Protein AF-A0A7Y2F827-F1 (afdb_monomer_lite)

Sequence (91 aa):
MDSNETGASDDQVPPAHAELIDRIKQRDAEALAAYVDATRDRLCGFIRSITGDHLLAVVEVDDLLQEVSTAALTSLPTAPLDQYEPMQWLQ

Secondary structure (DSSP, 8-state):
--------------HHHHHHHHHHHTT-HHHHHHHHHHTHHHHHHHHHHHS-HHHHTTS-HHHHHHHHHHHHHHHGGG--TTTS-HHHHH-

pLDDT: mean 83.47, std 15.21, range [42.66, 94.44]

Radius of gyration: 16.8 Å; chains: 1; bounding box: 60×27×33 Å

Structure (mmCIF, N/CA/C/O backbone):
data_AF-A0A7Y2F827-F1
#
_entry.id   AF-A0A7Y2F827-F1
#
loop_
_atom_site.group_PDB
_atom_site.id
_atom_site.type_symbol
_atom_site.label_atom_id
_atom_site.label_alt_id
_atom_site.label_comp_id
_atom_site.label_asym_id
_atom_site.label_entity_id
_atom_site.label_seq_id
_atom_site.pdbx_PDB_ins_code
_atom_site.Cartn_x
_atom_site.Cartn_y
_atom_site.Cartn_z
_atom_site.occupancy
_atom_site.B_iso_or_equiv
_atom_site.auth_seq_id
_atom_site.auth_comp_id
_atom_site.auth_asym_id
_atom_site.auth_atom_id
_atom_site.pdbx_PDB_model_num
ATOM 1 N N . MET A 1 1 ? -43.701 -15.489 -21.661 1.00 48.25 1 MET A N 1
ATOM 2 C CA . MET A 1 1 ? -43.140 -15.638 -20.306 1.00 48.25 1 MET A CA 1
ATOM 3 C C . MET A 1 1 ? -41.671 -15.914 -20.524 1.00 48.25 1 MET A C 1
ATOM 5 O O . MET A 1 1 ? -41.292 -17.068 -20.610 1.00 48.25 1 MET A O 1
ATOM 9 N N . ASP A 1 2 ? -40.892 -14.854 -20.709 1.00 43.81 2 ASP A N 1
ATOM 10 C CA . ASP A 1 2 ? -39.437 -14.927 -20.808 1.00 43.81 2 ASP A CA 1
ATOM 11 C C . ASP A 1 2 ? -38.906 -14.099 -19.649 1.00 43.81 2 ASP A C 1
ATOM 13 O O . ASP A 1 2 ? -38.820 -12.872 -19.710 1.00 43.81 2 ASP A O 1
ATOM 17 N N . SER A 1 3 ? -38.691 -14.783 -18.529 1.00 55.66 3 SER A N 1
ATOM 18 C CA . SER A 1 3 ? -38.001 -14.221 -17.378 1.00 55.66 3 SER A CA 1
ATOM 19 C C . SER A 1 3 ? -36.529 -14.128 -17.753 1.00 55.66 3 SER A C 1
ATOM 21 O O . SER A 1 3 ? -35.795 -15.105 -17.655 1.00 55.66 3 SER A O 1
ATOM 23 N N . ASN A 1 4 ? -36.126 -12.965 -18.254 1.00 51.50 4 ASN A N 1
ATOM 24 C CA . ASN A 1 4 ? -34.739 -12.664 -18.558 1.00 51.50 4 ASN A CA 1
ATOM 25 C C . ASN A 1 4 ? -33.945 -12.565 -17.245 1.00 51.50 4 ASN A C 1
ATOM 27 O O . ASN A 1 4 ? -33.977 -11.538 -16.567 1.00 51.50 4 ASN A O 1
ATOM 31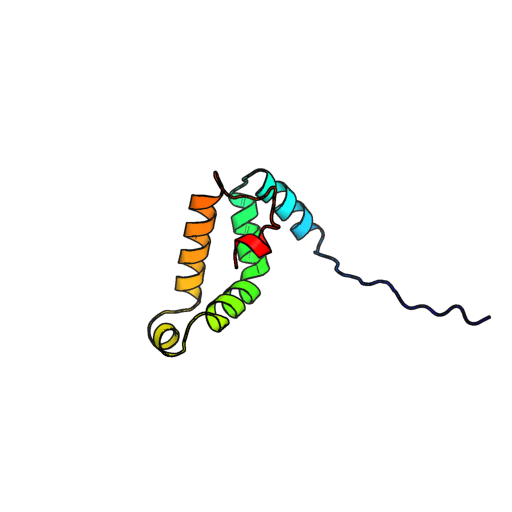 N N . GLU A 1 5 ? -33.239 -13.643 -16.895 1.00 65.75 5 GLU A N 1
ATOM 32 C CA . GLU A 1 5 ? -32.005 -13.563 -16.114 1.00 65.75 5 GLU A CA 1
ATOM 33 C C . GLU A 1 5 ? -31.086 -12.535 -16.775 1.00 65.75 5 GLU A C 1
ATOM 35 O O . GLU A 1 5 ? -30.804 -12.678 -17.959 1.00 65.75 5 GLU A O 1
ATOM 40 N N . THR A 1 6 ? -30.648 -11.505 -16.049 1.00 55.25 6 THR A N 1
ATOM 41 C CA . THR A 1 6 ? -29.327 -10.847 -16.155 1.00 55.25 6 THR A CA 1
ATOM 42 C C . THR A 1 6 ? -29.340 -9.640 -15.219 1.00 55.25 6 THR A C 1
ATOM 44 O O . THR A 1 6 ? -30.139 -8.723 -15.404 1.00 55.25 6 THR A O 1
ATOM 47 N N . GLY A 1 7 ? -28.442 -9.621 -14.233 1.00 44.59 7 GLY A N 1
ATOM 48 C CA . GLY A 1 7 ? -28.219 -8.422 -13.425 1.00 44.59 7 GLY A CA 1
ATOM 49 C C . GLY A 1 7 ? -27.615 -8.627 -12.039 1.00 44.59 7 GLY A C 1
ATOM 50 O O . GLY A 1 7 ? -27.786 -7.754 -11.197 1.00 44.59 7 GLY A O 1
ATOM 51 N N . ALA A 1 8 ? -26.928 -9.740 -11.767 1.00 44.59 8 ALA A N 1
ATOM 52 C CA . ALA A 1 8 ? -25.965 -9.754 -10.671 1.00 44.59 8 ALA A CA 1
ATOM 53 C C . ALA A 1 8 ? -24.707 -9.032 -11.171 1.00 44.59 8 ALA A C 1
ATOM 55 O O . ALA A 1 8 ? -23.819 -9.642 -11.763 1.00 44.59 8 ALA A O 1
ATOM 56 N N . SER A 1 9 ? -24.676 -7.708 -11.014 1.00 42.66 9 SER A N 1
ATOM 57 C CA . SER A 1 9 ? -23.429 -6.948 -11.061 1.00 42.66 9 SER A CA 1
ATOM 58 C C . SER A 1 9 ? -22.639 -7.334 -9.817 1.00 42.66 9 SER A C 1
ATOM 60 O O . SER A 1 9 ? -22.754 -6.704 -8.769 1.00 42.66 9 SER A O 1
ATOM 62 N N . ASP A 1 10 ? -21.936 -8.452 -9.919 1.00 45.91 10 ASP A N 1
ATOM 63 C CA . ASP A 1 10 ? -21.103 -9.015 -8.870 1.00 45.91 10 ASP A CA 1
ATOM 64 C C . ASP A 1 10 ? -19.798 -8.206 -8.801 1.00 45.91 10 ASP A C 1
ATOM 66 O O . ASP A 1 10 ? -18.728 -8.645 -9.207 1.00 45.91 10 ASP A O 1
ATOM 70 N N . ASP A 1 11 ? -19.901 -6.967 -8.315 1.00 46.75 11 ASP A N 1
ATOM 71 C CA . ASP A 1 11 ? -18.770 -6.223 -7.750 1.00 46.75 11 ASP A CA 1
ATOM 72 C C . ASP A 1 11 ? -18.518 -6.779 -6.334 1.00 46.75 11 ASP A C 1
ATOM 74 O O . ASP A 1 11 ? -18.578 -6.074 -5.327 1.00 46.75 11 ASP A O 1
ATOM 78 N N . GLN A 1 12 ? -18.356 -8.105 -6.222 1.00 45.81 12 GLN A N 1
ATOM 79 C CA . GLN A 1 12 ? -18.005 -8.743 -4.961 1.00 45.81 12 GLN A CA 1
ATOM 80 C C . GLN A 1 12 ? -16.538 -8.451 -4.692 1.00 45.81 12 GLN A C 1
ATOM 82 O O . GLN A 1 12 ? -15.637 -9.220 -5.021 1.00 45.81 12 GLN A O 1
ATOM 87 N N . VAL A 1 13 ? -16.300 -7.326 -4.025 1.00 54.75 13 VAL A N 1
ATOM 88 C CA . VAL A 1 13 ? -15.173 -7.208 -3.108 1.00 54.75 13 VAL A CA 1
ATOM 89 C C . VAL A 1 13 ? -15.246 -8.448 -2.204 1.00 54.75 13 VAL A C 1
ATOM 91 O O . VAL A 1 13 ? -16.242 -8.595 -1.488 1.00 54.75 13 VAL A O 1
ATOM 94 N N . PRO A 1 14 ? -14.280 -9.388 -2.272 1.00 59.03 14 PRO A N 1
ATOM 95 C CA . PRO A 1 14 ? -14.368 -10.618 -1.497 1.00 59.03 14 PRO A CA 1
ATOM 96 C C . PRO A 1 14 ? -14.579 -10.258 -0.022 1.00 59.03 14 PRO A C 1
ATOM 98 O O . PRO A 1 14 ? -14.030 -9.254 0.430 1.00 59.03 14 PRO A O 1
ATOM 101 N N . PRO A 1 15 ? -15.363 -11.024 0.753 1.00 59.62 15 PRO A N 1
ATOM 102 C CA . PRO A 1 15 ? -15.771 -10.626 2.105 1.00 59.62 15 PRO A CA 1
ATOM 103 C C . PRO A 1 15 ? -14.580 -10.315 3.026 1.00 59.62 15 PRO A C 1
ATOM 105 O O . PRO A 1 15 ? -14.655 -9.402 3.843 1.00 59.62 15 PRO A O 1
ATOM 108 N N . ALA A 1 16 ? -13.445 -10.992 2.817 1.00 70.88 16 ALA A N 1
ATOM 109 C CA . ALA A 1 16 ? -12.183 -10.698 3.495 1.00 70.88 16 ALA A CA 1
ATOM 110 C C . ALA A 1 16 ? -11.677 -9.263 3.244 1.00 70.88 16 ALA A C 1
ATOM 112 O O . ALA A 1 16 ? -11.075 -8.646 4.110 1.00 70.88 16 ALA A O 1
ATOM 113 N N . HIS A 1 17 ? -11.932 -8.709 2.066 1.00 78.62 17 HIS A N 1
ATOM 114 C CA . HIS A 1 17 ? -11.480 -7.388 1.648 1.00 78.62 17 HIS A CA 1
ATOM 115 C C . HIS A 1 17 ? -12.384 -6.274 2.200 1.00 78.62 17 HIS A C 1
ATOM 117 O O . HIS A 1 17 ? -11.882 -5.221 2.582 1.00 78.62 17 HIS A O 1
ATOM 123 N N . ALA A 1 18 ? -13.688 -6.535 2.347 1.00 83.31 18 ALA A N 1
ATOM 124 C CA . ALA A 1 18 ? -14.607 -5.627 3.036 1.00 83.31 18 ALA A CA 1
ATOM 125 C C . ALA A 1 18 ? -14.254 -5.480 4.529 1.00 83.31 18 ALA A C 1
ATOM 127 O O . ALA A 1 18 ? -14.182 -4.364 5.039 1.00 83.31 18 ALA A O 1
ATOM 128 N N . GLU A 1 19 ? -13.940 -6.588 5.209 1.00 89.38 19 GLU A N 1
ATOM 129 C CA . GLU A 1 19 ? -13.504 -6.564 6.613 1.00 89.38 19 GLU A CA 1
ATOM 130 C C . GLU A 1 19 ? -12.190 -5.785 6.800 1.00 89.38 19 GLU A C 1
ATOM 132 O O . GLU A 1 19 ? -12.045 -5.005 7.744 1.00 89.38 19 GLU A O 1
ATOM 137 N N . LEU A 1 20 ? -11.238 -5.950 5.876 1.00 90.38 20 LEU A N 1
ATOM 138 C CA . LEU A 1 20 ? -9.988 -5.189 5.893 1.00 90.38 20 LEU A CA 1
ATOM 139 C C . LEU A 1 20 ? -10.232 -3.686 5.728 1.00 90.38 20 LEU A C 1
ATOM 141 O O . LEU A 1 20 ? -9.612 -2.899 6.437 1.00 90.38 20 LEU A O 1
ATOM 145 N N . ILE A 1 21 ? -11.150 -3.279 4.849 1.00 89.88 21 ILE A N 1
ATOM 146 C CA . ILE A 1 21 ? -11.497 -1.866 4.647 1.00 89.88 21 ILE A CA 1
ATOM 147 C C . ILE A 1 21 ? -12.046 -1.241 5.934 1.00 89.88 21 ILE A C 1
ATOM 149 O O . ILE A 1 21 ? -11.595 -0.162 6.327 1.00 89.88 21 ILE A O 1
ATOM 153 N N . ASP A 1 22 ? -12.966 -1.919 6.620 1.00 91.06 22 ASP A N 1
ATOM 154 C CA . ASP A 1 22 ? -13.541 -1.418 7.872 1.00 91.06 22 ASP A CA 1
ATOM 155 C C . ASP A 1 22 ? -12.476 -1.263 8.965 1.00 91.06 22 ASP A C 1
ATOM 157 O O . ASP A 1 22 ? -12.446 -0.256 9.678 1.00 91.06 22 ASP A O 1
ATOM 161 N N . ARG A 1 23 ? -11.548 -2.221 9.065 1.00 93.44 23 ARG A N 1
ATOM 162 C CA . ARG A 1 23 ? -10.412 -2.136 9.991 1.00 93.44 23 ARG A CA 1
ATOM 163 C C . ARG A 1 23 ? -9.442 -1.012 9.613 1.00 93.44 23 ARG A C 1
ATOM 165 O O . ARG A 1 23 ? -9.003 -0.266 10.486 1.00 93.44 23 ARG A O 1
ATOM 172 N N . ILE A 1 24 ? -9.157 -0.814 8.325 1.00 92.69 24 ILE A N 1
ATOM 173 C CA . ILE A 1 24 ? -8.310 0.295 7.854 1.00 92.69 24 ILE A CA 1
ATOM 174 C C . ILE A 1 24 ? -8.937 1.640 8.210 1.00 92.69 24 ILE A C 1
ATOM 176 O O . ILE A 1 24 ? -8.228 2.517 8.697 1.00 92.69 24 ILE A O 1
ATOM 180 N N . LYS A 1 25 ? -10.259 1.800 8.057 1.00 90.81 25 LYS A N 1
ATOM 181 C CA . LYS A 1 25 ? -10.992 3.007 8.487 1.00 90.81 25 LYS A CA 1
ATOM 182 C C . LYS A 1 25 ? -10.852 3.272 9.990 1.00 90.81 25 LYS A C 1
ATOM 184 O O . LYS A 1 25 ? -10.820 4.423 10.414 1.00 90.81 25 LYS A O 1
ATOM 189 N N . GLN A 1 26 ? -10.661 2.224 10.790 1.00 92.69 26 GLN A N 1
ATOM 190 C CA . GLN A 1 26 ? -10.316 2.313 12.216 1.00 92.69 26 GLN A CA 1
ATOM 191 C C . GLN A 1 26 ? -8.813 2.529 12.481 1.00 92.69 26 GLN A C 1
ATOM 193 O O . GLN A 1 26 ? -8.380 2.503 13.632 1.00 92.69 26 GLN A O 1
ATOM 198 N N . ARG A 1 27 ? -8.024 2.807 11.437 1.00 92.56 27 ARG A N 1
ATOM 199 C CA . ARG A 1 27 ? -6.570 3.038 11.458 1.00 92.56 27 ARG A CA 1
ATOM 200 C C . ARG A 1 27 ? -5.759 1.811 11.882 1.00 92.56 27 ARG A C 1
ATOM 202 O O . ARG A 1 27 ? -4.688 1.941 12.473 1.00 92.56 27 ARG A O 1
ATOM 209 N N . ASP A 1 28 ? -6.258 0.623 11.560 1.00 94.44 28 ASP A N 1
ATOM 210 C CA . ASP A 1 28 ? -5.566 -0.638 11.809 1.00 94.44 28 ASP A CA 1
ATOM 211 C C . ASP A 1 28 ? -4.442 -0.871 10.782 1.00 94.44 28 ASP A C 1
ATOM 213 O O . ASP A 1 28 ? -4.680 -1.077 9.587 1.00 94.44 28 ASP A O 1
ATOM 217 N N . ALA A 1 29 ? -3.200 -0.837 11.265 1.00 93.38 29 ALA A N 1
ATOM 218 C CA . ALA A 1 29 ? -2.008 -1.027 10.448 1.00 93.38 29 ALA A CA 1
ATOM 219 C C . ALA A 1 29 ? -1.848 -2.468 9.930 1.00 93.38 29 ALA A C 1
ATOM 221 O O . ALA A 1 29 ? -1.349 -2.658 8.822 1.00 93.38 29 ALA A O 1
ATOM 222 N N . GLU A 1 30 ? -2.282 -3.481 10.688 1.00 93.69 30 GLU A N 1
ATOM 223 C CA . GLU A 1 30 ? -2.223 -4.877 10.237 1.00 93.69 30 GLU A CA 1
ATOM 224 C C . GLU A 1 30 ? -3.215 -5.116 9.102 1.00 93.69 30 GLU A C 1
ATOM 226 O O . GLU A 1 30 ? -2.891 -5.780 8.116 1.00 93.69 30 GLU A O 1
ATOM 231 N N . ALA A 1 31 ? -4.407 -4.524 9.211 1.00 93.38 31 ALA A N 1
ATOM 232 C CA . ALA A 1 31 ? -5.392 -4.578 8.141 1.00 93.38 31 ALA A CA 1
ATOM 233 C C . ALA A 1 31 ? -4.891 -3.873 6.875 1.00 93.38 31 ALA A C 1
ATOM 235 O O . ALA A 1 31 ? -5.067 -4.400 5.777 1.00 93.38 31 ALA A O 1
ATOM 236 N N . LEU A 1 32 ? -4.211 -2.727 7.015 1.00 92.50 32 LEU A N 1
ATOM 237 C CA . LEU A 1 32 ? -3.590 -2.045 5.879 1.00 92.50 32 LEU A CA 1
ATOM 238 C C . LEU A 1 32 ? -2.514 -2.914 5.218 1.00 92.50 32 LEU A C 1
ATOM 240 O O . LEU A 1 32 ? -2.501 -3.029 3.996 1.00 92.50 32 LEU A O 1
ATOM 244 N N . ALA A 1 33 ? -1.653 -3.564 6.002 1.00 92.06 33 ALA A N 1
ATOM 245 C CA . ALA A 1 33 ? -0.626 -4.455 5.467 1.00 92.06 33 ALA A CA 1
ATOM 246 C C . ALA A 1 33 ? -1.236 -5.641 4.700 1.00 92.06 33 ALA A C 1
ATOM 248 O O . ALA A 1 33 ? -0.834 -5.917 3.571 1.00 92.06 33 ALA A O 1
ATOM 249 N N . ALA A 1 34 ? -2.254 -6.296 5.269 1.00 92.12 34 ALA A N 1
ATOM 250 C CA . ALA A 1 34 ? -2.955 -7.398 4.610 1.00 92.12 34 ALA A CA 1
ATOM 251 C C . ALA A 1 34 ? -3.691 -6.947 3.335 1.00 92.12 34 ALA A C 1
ATOM 253 O O . ALA A 1 34 ? -3.733 -7.678 2.348 1.00 92.12 34 ALA A O 1
ATOM 254 N N . TYR A 1 35 ? -4.240 -5.733 3.329 1.00 91.56 35 TYR A N 1
ATOM 255 C CA . TYR A 1 35 ? -4.893 -5.145 2.161 1.00 91.56 35 TYR A CA 1
ATOM 256 C C . TYR A 1 35 ? -3.904 -4.810 1.042 1.00 91.56 35 TYR A C 1
ATOM 258 O O . TYR A 1 35 ? -4.170 -5.088 -0.128 1.00 91.56 35 TYR A O 1
ATOM 266 N N . VAL A 1 36 ? -2.748 -4.239 1.387 1.00 90.75 36 VAL A N 1
ATOM 267 C CA . VAL A 1 36 ? -1.664 -3.972 0.432 1.00 90.75 36 VAL A CA 1
ATOM 268 C C . VAL A 1 36 ? -1.162 -5.277 -0.181 1.00 90.75 36 VAL A C 1
ATOM 270 O O . VAL A 1 36 ? -1.001 -5.341 -1.395 1.00 90.75 36 VAL A O 1
ATOM 273 N N . ASP A 1 37 ? -0.986 -6.330 0.619 1.00 90.81 37 ASP A N 1
ATOM 274 C CA . ASP A 1 37 ? -0.556 -7.640 0.121 1.00 90.81 37 ASP A CA 1
ATOM 275 C C . ASP A 1 37 ? -1.615 -8.277 -0.798 1.00 90.81 37 ASP A C 1
ATOM 277 O O . ASP A 1 37 ? -1.308 -8.727 -1.902 1.00 90.81 37 ASP A O 1
ATOM 281 N N . ALA A 1 38 ? -2.895 -8.198 -0.419 1.00 90.19 38 ALA A N 1
ATOM 282 C CA . ALA A 1 38 ? -4.011 -8.676 -1.239 1.00 90.19 38 ALA A CA 1
ATOM 283 C C . ALA A 1 38 ? -4.181 -7.903 -2.561 1.00 90.19 38 ALA A C 1
ATOM 285 O O . ALA A 1 38 ? -4.758 -8.425 -3.516 1.00 90.19 38 ALA A O 1
ATOM 286 N N . THR A 1 39 ? -3.697 -6.659 -2.631 1.00 90.06 39 THR A N 1
ATOM 287 C CA . THR A 1 39 ? -3.830 -5.780 -3.806 1.00 90.06 39 THR A CA 1
ATOM 288 C C . THR A 1 39 ? -2.499 -5.454 -4.476 1.00 90.06 39 THR A C 1
ATOM 290 O O . THR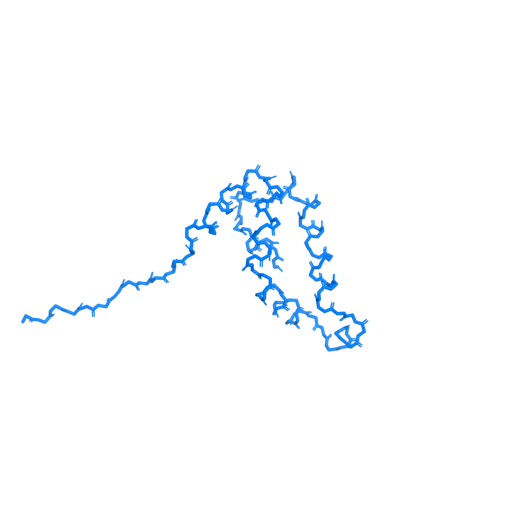 A 1 39 ? -2.434 -4.599 -5.365 1.00 90.06 39 THR A O 1
ATOM 293 N N . ARG A 1 40 ? -1.452 -6.201 -4.113 1.00 90.44 40 ARG A N 1
ATOM 294 C CA . ARG A 1 40 ? -0.063 -6.017 -4.532 1.00 90.44 40 ARG A CA 1
ATOM 295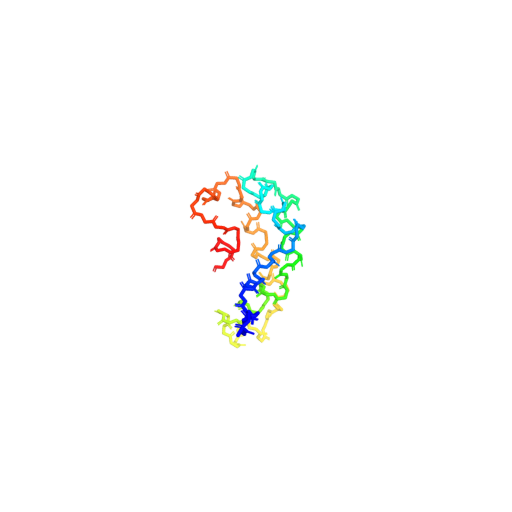 C C . ARG A 1 40 ? 0.091 -5.874 -6.039 1.00 90.44 40 ARG A C 1
ATOM 297 O O . ARG A 1 40 ? 0.629 -4.875 -6.507 1.00 90.44 40 ARG A O 1
ATOM 304 N N . ASP A 1 41 ? -0.451 -6.818 -6.805 1.00 90.50 41 ASP A N 1
ATOM 305 C CA . ASP A 1 41 ? -0.340 -6.819 -8.270 1.00 90.50 41 ASP A CA 1
ATOM 306 C C . ASP A 1 41 ? -0.972 -5.573 -8.902 1.00 90.50 41 ASP A C 1
ATOM 308 O O . ASP A 1 41 ? -0.431 -4.990 -9.847 1.00 90.50 41 ASP A O 1
ATOM 312 N N . ARG A 1 42 ? -2.106 -5.123 -8.350 1.00 90.12 42 ARG A N 1
ATOM 313 C CA . ARG A 1 42 ? -2.804 -3.918 -8.806 1.00 90.12 42 ARG A CA 1
ATOM 314 C C . ARG A 1 42 ? -1.993 -2.661 -8.492 1.00 90.12 42 ARG A C 1
ATOM 316 O O . ARG A 1 42 ? -1.864 -1.806 -9.367 1.00 90.12 42 ARG A O 1
ATOM 323 N N . LEU A 1 43 ? -1.429 -2.562 -7.288 1.00 90.81 43 LEU A N 1
ATOM 324 C CA . LEU A 1 43 ? -0.581 -1.437 -6.886 1.00 90.81 43 LEU A CA 1
ATOM 325 C C . LEU A 1 43 ? 0.709 -1.390 -7.710 1.00 90.81 43 LEU A C 1
ATOM 327 O O . LEU A 1 43 ? 1.057 -0.332 -8.222 1.00 90.81 43 LEU A O 1
ATOM 331 N N . CYS A 1 44 ? 1.370 -2.526 -7.945 1.00 92.06 44 CYS A N 1
ATOM 332 C CA . CYS A 1 44 ? 2.525 -2.601 -8.842 1.00 92.06 44 CYS A CA 1
ATOM 333 C C . CYS A 1 44 ? 2.176 -2.149 -10.268 1.00 92.06 44 CYS A C 1
ATOM 335 O O . CYS A 1 44 ? 2.949 -1.423 -10.895 1.00 92.06 44 CYS A O 1
ATOM 337 N N . GLY A 1 45 ? 1.013 -2.552 -10.792 1.00 92.06 45 GLY A N 1
ATOM 338 C CA . GLY A 1 45 ? 0.520 -2.093 -12.092 1.00 92.06 45 GLY A CA 1
ATOM 339 C C . GLY A 1 45 ? 0.300 -0.579 -12.137 1.00 92.06 45 GLY A C 1
ATOM 340 O O . GLY A 1 45 ? 0.730 0.080 -13.084 1.00 92.06 45 GLY A O 1
ATOM 341 N N . PHE A 1 46 ? -0.306 -0.018 -11.089 1.00 91.19 46 PHE A N 1
ATOM 342 C CA . PHE A 1 46 ? -0.501 1.423 -10.955 1.00 91.19 46 PHE A CA 1
ATOM 343 C C . PHE A 1 46 ? 0.830 2.179 -10.859 1.00 91.19 46 PHE A C 1
ATOM 345 O O . PHE A 1 46 ? 1.055 3.101 -11.641 1.00 91.19 46 PHE A O 1
ATOM 352 N N . ILE A 1 47 ? 1.749 1.736 -9.996 1.00 91.69 47 ILE A N 1
ATOM 353 C CA . ILE A 1 47 ? 3.092 2.311 -9.846 1.00 91.69 47 ILE A CA 1
ATOM 354 C C . ILE A 1 47 ? 3.818 2.320 -11.192 1.00 91.69 47 ILE A C 1
ATOM 356 O O . ILE A 1 47 ? 4.350 3.354 -11.587 1.00 91.69 47 ILE A O 1
ATOM 360 N N . ARG A 1 48 ? 3.782 1.218 -11.951 1.00 92.19 48 ARG A N 1
ATOM 361 C CA . ARG A 1 48 ? 4.347 1.166 -13.311 1.00 92.19 48 ARG A CA 1
ATOM 362 C C . ARG A 1 48 ? 3.683 2.153 -14.271 1.00 92.19 48 ARG A C 1
ATOM 364 O O . ARG A 1 48 ? 4.359 2.671 -15.144 1.00 92.19 48 ARG A O 1
ATOM 371 N N . SER A 1 49 ? 2.386 2.419 -14.124 1.00 92.44 49 SER A N 1
ATOM 372 C CA . SER A 1 49 ? 1.663 3.351 -15.000 1.00 92.44 49 SER A CA 1
ATOM 373 C C . SER A 1 49 ? 1.993 4.825 -14.740 1.00 92.44 49 SER A C 1
ATOM 375 O O . SER A 1 49 ? 1.960 5.627 -15.671 1.00 92.44 49 SER A O 1
ATOM 377 N N . ILE A 1 50 ? 2.336 5.179 -13.496 1.00 88.81 50 ILE A N 1
ATOM 378 C CA . ILE A 1 50 ? 2.722 6.547 -13.110 1.00 88.81 50 ILE A CA 1
ATOM 379 C C . ILE A 1 50 ? 4.240 6.764 -13.142 1.00 88.81 50 ILE A C 1
ATOM 381 O O . ILE A 1 50 ? 4.706 7.903 -13.100 1.00 88.81 50 ILE A O 1
ATOM 385 N N . THR A 1 51 ? 5.013 5.680 -13.229 1.00 89.31 51 THR A N 1
ATOM 386 C CA . THR A 1 51 ? 6.474 5.710 -13.254 1.00 89.31 51 THR A CA 1
ATOM 387 C C . THR A 1 51 ? 6.985 5.568 -14.680 1.00 89.31 51 THR A C 1
ATOM 389 O O . THR A 1 51 ? 6.710 4.584 -15.355 1.00 89.31 51 THR A O 1
ATOM 392 N N . GLY A 1 52 ? 7.772 6.540 -15.141 1.00 88.25 52 GLY A N 1
ATOM 393 C CA . GLY A 1 52 ? 8.371 6.486 -16.474 1.00 88.25 52 GLY A CA 1
ATOM 394 C C . GLY A 1 52 ? 9.439 5.394 -16.611 1.00 88.25 52 GLY A C 1
ATOM 395 O O . GLY A 1 52 ? 10.144 5.075 -15.651 1.00 88.25 52 GLY A O 1
ATOM 396 N N . ASP A 1 53 ? 9.622 4.901 -17.838 1.00 86.31 53 ASP A N 1
ATOM 397 C CA . ASP A 1 53 ? 10.558 3.818 -18.190 1.00 86.31 53 ASP A CA 1
ATOM 398 C C . ASP A 1 53 ? 11.985 4.034 -17.665 1.00 86.31 53 ASP A C 1
ATOM 400 O O . ASP A 1 53 ? 12.680 3.084 -17.314 1.00 86.31 53 ASP A O 1
ATOM 404 N N . HIS A 1 54 ? 12.429 5.291 -17.582 1.00 87.75 54 HIS A N 1
ATOM 405 C CA . HIS A 1 54 ? 13.764 5.623 -17.093 1.00 87.75 54 HIS A CA 1
ATOM 406 C C . HIS A 1 54 ? 13.961 5.284 -15.610 1.00 87.75 54 HIS A C 1
ATOM 408 O O . HIS A 1 54 ? 15.043 4.839 -15.241 1.00 87.75 54 HIS A O 1
ATOM 414 N N . LEU A 1 55 ? 12.932 5.460 -14.771 1.00 85.12 55 LEU A N 1
ATOM 415 C CA . LEU A 1 55 ? 13.017 5.121 -13.348 1.00 85.12 55 LEU A CA 1
ATOM 416 C C . LEU A 1 55 ? 12.875 3.607 -13.136 1.00 85.12 55 LEU A C 1
ATOM 418 O O . LEU A 1 55 ? 13.626 3.035 -12.352 1.00 85.12 55 LEU A O 1
ATOM 422 N N . LEU A 1 56 ? 12.005 2.940 -13.904 1.00 89.56 56 LEU A N 1
ATOM 423 C CA . LEU A 1 56 ? 11.870 1.474 -13.883 1.00 89.56 56 LEU A CA 1
ATOM 424 C C . LEU A 1 56 ? 13.121 0.738 -14.395 1.00 89.56 56 LEU A C 1
ATOM 426 O O . LEU A 1 56 ? 13.293 -0.445 -14.121 1.00 89.56 56 LEU A O 1
ATOM 430 N N . ALA A 1 57 ? 14.005 1.420 -15.128 1.00 90.44 57 ALA A N 1
ATOM 431 C CA . ALA A 1 57 ? 15.288 0.864 -15.553 1.00 90.44 57 ALA A CA 1
ATOM 432 C C . ALA A 1 57 ? 16.339 0.813 -14.428 1.00 90.44 57 ALA A C 1
ATOM 434 O O . ALA A 1 57 ? 17.366 0.155 -14.592 1.00 90.44 57 ALA A O 1
ATOM 435 N N . VAL A 1 58 ? 16.118 1.531 -13.321 1.00 93.31 58 VAL A N 1
ATOM 436 C CA . VAL A 1 58 ? 17.092 1.678 -12.225 1.00 93.31 58 VAL A CA 1
ATOM 437 C C . VAL A 1 58 ? 16.529 1.344 -10.842 1.00 93.31 58 VAL A C 1
ATOM 439 O O . VAL A 1 58 ? 17.310 1.239 -9.901 1.00 93.31 58 VAL A O 1
ATOM 442 N N . VAL A 1 59 ? 15.211 1.168 -10.711 1.00 92.56 59 VAL A N 1
ATOM 443 C CA . VAL A 1 59 ? 14.531 0.795 -9.461 1.00 92.56 59 VAL A CA 1
ATOM 444 C C . VAL A 1 59 ? 13.517 -0.312 -9.734 1.00 92.56 59 VAL A C 1
ATOM 446 O O . VAL A 1 59 ? 12.760 -0.244 -10.706 1.00 92.56 59 VAL A O 1
ATOM 449 N N . GLU A 1 60 ? 13.481 -1.324 -8.865 1.00 93.44 60 GLU A N 1
ATOM 450 C CA . GLU A 1 60 ? 12.488 -2.391 -8.947 1.00 93.44 60 GLU A CA 1
ATOM 451 C C . GLU A 1 60 ? 11.111 -1.884 -8.498 1.00 93.44 60 GLU A C 1
ATOM 453 O O . GLU A 1 60 ? 10.977 -1.109 -7.552 1.00 93.44 60 GLU A O 1
ATOM 458 N N . VAL A 1 61 ? 10.043 -2.338 -9.162 1.00 92.44 61 VAL A N 1
ATOM 459 C CA . VAL A 1 61 ? 8.673 -1.939 -8.784 1.00 92.44 61 VAL A CA 1
ATOM 460 C C . VAL A 1 61 ? 8.336 -2.331 -7.342 1.00 92.44 61 VAL A C 1
ATOM 462 O O . VAL A 1 61 ? 7.524 -1.670 -6.700 1.00 92.44 61 VAL A O 1
ATOM 465 N N . ASP A 1 62 ? 8.957 -3.398 -6.840 1.00 91.31 62 ASP A N 1
ATOM 466 C CA . ASP A 1 62 ? 8.749 -3.888 -5.483 1.00 91.31 62 ASP A CA 1
ATOM 467 C C . ASP A 1 62 ? 9.332 -2.933 -4.438 1.00 91.31 62 ASP A C 1
ATOM 469 O O . ASP A 1 62 ? 8.685 -2.701 -3.417 1.00 91.31 62 ASP A O 1
ATOM 473 N N . ASP A 1 63 ? 10.470 -2.299 -4.733 1.00 93.38 63 ASP A N 1
ATOM 474 C CA . ASP A 1 63 ? 11.052 -1.254 -3.885 1.00 93.38 63 ASP A CA 1
ATOM 475 C C . ASP A 1 63 ? 10.133 -0.028 -3.837 1.00 93.38 63 ASP A C 1
ATOM 477 O O . ASP A 1 63 ? 9.833 0.504 -2.769 1.00 93.38 63 ASP A O 1
ATOM 481 N N . LEU A 1 64 ? 9.608 0.391 -4.995 1.00 92.75 64 LEU A N 1
ATOM 482 C CA . LEU A 1 64 ? 8.647 1.497 -5.067 1.00 92.75 64 LEU A CA 1
ATOM 483 C C . LEU A 1 64 ? 7.367 1.181 -4.285 1.00 92.75 64 LEU A C 1
ATOM 485 O O . LEU A 1 64 ? 6.841 2.039 -3.576 1.00 92.75 64 LEU A O 1
ATOM 489 N N . LEU A 1 65 ? 6.871 -0.053 -4.386 1.00 93.06 65 LEU A N 1
ATOM 490 C CA . LEU A 1 65 ? 5.718 -0.495 -3.613 1.00 93.06 65 LEU A CA 1
ATOM 491 C C . LEU A 1 65 ? 6.013 -0.478 -2.112 1.00 93.06 65 LEU A C 1
ATOM 493 O O . LEU A 1 65 ? 5.151 -0.076 -1.329 1.00 93.0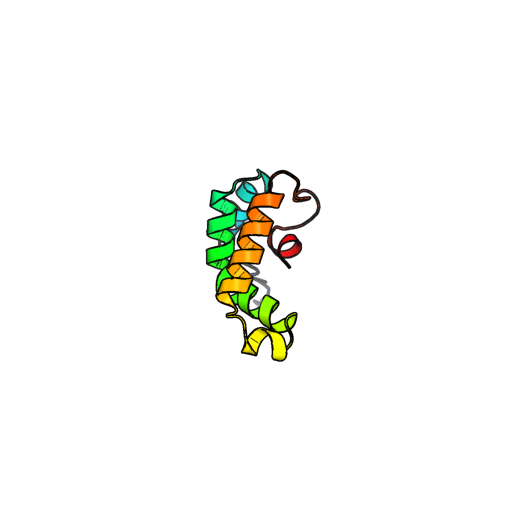6 65 LEU A O 1
ATOM 497 N N . GLN A 1 66 ? 7.205 -0.900 -1.693 1.00 92.38 66 GLN A N 1
ATOM 498 C CA . GLN A 1 66 ? 7.604 -0.871 -0.291 1.00 92.38 66 GLN A CA 1
ATOM 499 C C . GLN A 1 66 ? 7.629 0.562 0.256 1.00 92.38 66 GLN A C 1
ATOM 501 O O . GLN A 1 66 ? 7.133 0.801 1.361 1.00 92.38 66 GLN A O 1
ATOM 506 N N . GLU A 1 67 ? 8.128 1.523 -0.521 1.00 93.88 67 GLU A N 1
ATOM 507 C CA . GLU A 1 67 ? 8.107 2.942 -0.153 1.00 93.88 67 GLU A CA 1
ATOM 508 C C . GLU A 1 67 ? 6.673 3.475 -0.025 1.00 93.88 67 GLU A C 1
ATOM 510 O O . GLU A 1 67 ? 6.329 4.086 0.989 1.00 93.88 67 GLU A O 1
ATOM 515 N N . VAL A 1 68 ? 5.795 3.169 -0.989 1.00 92.50 68 VAL A N 1
ATOM 516 C CA . VAL A 1 68 ? 4.364 3.531 -0.922 1.00 92.50 68 VAL A CA 1
ATOM 517 C C . VAL A 1 68 ? 3.701 2.920 0.313 1.00 92.50 68 VAL A C 1
ATOM 519 O O . VAL A 1 68 ? 2.993 3.609 1.046 1.00 92.50 68 VAL A O 1
ATOM 522 N N . SER A 1 69 ? 3.973 1.647 0.594 1.00 92.06 69 SER A N 1
ATOM 523 C CA . SER A 1 69 ? 3.427 0.932 1.753 1.00 92.06 69 SER A CA 1
ATOM 524 C C . SER A 1 69 ? 3.892 1.559 3.068 1.00 92.06 69 SER A C 1
ATOM 526 O O . SER A 1 69 ? 3.101 1.752 3.992 1.00 92.06 69 SER A O 1
ATOM 528 N N . THR A 1 70 ? 5.168 1.937 3.140 1.00 93.75 70 THR A N 1
ATOM 529 C CA . THR A 1 70 ? 5.761 2.607 4.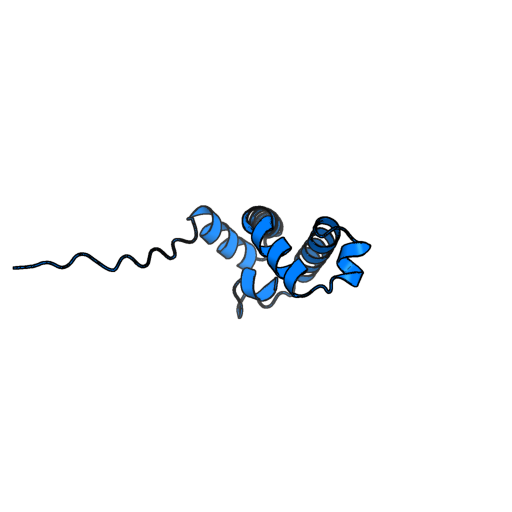303 1.00 93.75 70 THR A CA 1
ATOM 530 C C . THR A 1 70 ? 5.151 3.992 4.510 1.00 93.75 70 THR A C 1
ATOM 532 O O . THR A 1 70 ? 4.788 4.355 5.634 1.00 93.75 70 THR A O 1
ATOM 535 N N . ALA A 1 71 ? 4.974 4.757 3.430 1.00 93.12 71 ALA A N 1
ATOM 536 C CA . ALA A 1 71 ? 4.326 6.062 3.466 1.00 93.12 71 ALA A CA 1
ATOM 537 C C . ALA A 1 71 ? 2.858 5.955 3.909 1.00 93.12 71 ALA A C 1
ATOM 539 O O . ALA A 1 71 ? 2.413 6.738 4.755 1.00 93.12 71 ALA A O 1
ATOM 540 N N . ALA A 1 72 ? 2.123 4.960 3.409 1.00 92.81 72 ALA A N 1
ATOM 541 C CA . ALA A 1 72 ? 0.741 4.694 3.795 1.00 92.81 72 ALA A CA 1
ATOM 542 C C . ALA A 1 72 ? 0.634 4.336 5.283 1.00 92.81 72 ALA A C 1
ATOM 544 O O . ALA A 1 72 ? -0.136 4.956 6.009 1.00 92.81 72 ALA A O 1
ATOM 545 N N . LEU A 1 73 ? 1.468 3.419 5.785 1.00 92.69 73 LEU A N 1
ATOM 546 C CA . LEU A 1 73 ? 1.502 3.069 7.213 1.00 92.69 73 LEU A CA 1
ATOM 547 C C . LEU A 1 73 ? 1.830 4.278 8.099 1.00 92.69 73 LEU A C 1
ATOM 549 O O . LEU A 1 73 ? 1.202 4.477 9.138 1.00 92.69 73 LEU A O 1
ATOM 553 N N . THR A 1 74 ? 2.774 5.116 7.670 1.00 93.81 74 THR A N 1
ATOM 554 C CA . THR A 1 74 ? 3.181 6.318 8.413 1.00 93.81 74 THR A CA 1
ATOM 555 C C . THR A 1 74 ? 2.077 7.378 8.447 1.00 93.81 74 THR A C 1
ATOM 557 O O . THR A 1 74 ? 1.929 8.090 9.440 1.00 93.81 74 THR A O 1
ATOM 560 N N . SER A 1 75 ? 1.290 7.488 7.375 1.00 93.06 75 SER A N 1
ATOM 561 C CA . SER A 1 75 ? 0.213 8.476 7.243 1.00 93.06 75 SER A CA 1
ATOM 562 C C . SER A 1 75 ? -1.165 7.961 7.675 1.00 93.06 75 SER A C 1
ATOM 564 O O . SER A 1 75 ? -2.073 8.766 7.877 1.00 93.06 75 SER A O 1
ATOM 566 N N . LEU A 1 76 ? -1.324 6.657 7.928 1.00 93.31 76 LEU A N 1
ATOM 567 C CA . LEU A 1 76 ? -2.559 6.037 8.424 1.00 93.31 76 LEU A CA 1
ATOM 568 C C . LEU A 1 76 ? -3.183 6.753 9.647 1.00 93.31 76 LEU A C 1
ATOM 570 O O . LEU A 1 76 ? -4.405 6.933 9.666 1.00 93.31 76 LEU A O 1
ATOM 574 N N . PRO A 1 77 ? -2.414 7.249 10.643 1.00 91.44 77 PRO A N 1
ATOM 575 C CA . PRO A 1 77 ? -2.970 7.967 11.794 1.00 91.44 77 PRO A CA 1
ATOM 576 C C . PRO A 1 77 ? -3.661 9.295 11.460 1.00 91.44 77 PRO A C 1
ATOM 578 O O . PRO A 1 77 ? -4.459 9.781 12.259 1.00 91.44 77 PRO A O 1
ATOM 581 N N . THR A 1 78 ? -3.368 9.882 10.299 1.00 91.56 78 THR A N 1
ATOM 582 C CA . THR A 1 78 ? -3.932 11.157 9.827 1.00 91.56 78 THR A CA 1
ATOM 583 C C . THR A 1 78 ? -4.651 11.032 8.485 1.00 91.56 78 THR A C 1
ATOM 585 O O . THR A 1 78 ? -5.167 12.024 7.971 1.00 91.56 78 THR A O 1
ATOM 588 N N . ALA A 1 79 ? -4.740 9.818 7.939 1.00 89.19 79 ALA A N 1
ATOM 589 C CA . ALA A 1 79 ? -5.371 9.543 6.661 1.00 89.19 79 ALA A CA 1
ATOM 590 C C . ALA A 1 79 ? -6.859 9.958 6.662 1.00 89.19 79 ALA A C 1
ATOM 592 O O . ALA A 1 79 ? -7.561 9.691 7.649 1.00 89.19 79 ALA A O 1
ATOM 593 N N . PRO A 1 80 ? -7.354 10.587 5.578 1.00 87.00 80 PRO A N 1
ATOM 594 C CA . PRO A 1 80 ? -8.741 11.033 5.434 1.00 87.00 80 PRO A CA 1
ATOM 595 C C . PRO A 1 80 ? -9.676 9.882 5.013 1.00 87.00 80 PRO A C 1
ATOM 597 O O . PRO A 1 80 ? -10.407 9.984 4.030 1.00 87.00 80 PRO A O 1
ATOM 600 N N . LEU A 1 81 ? -9.664 8.778 5.762 1.00 86.06 81 LEU A N 1
ATOM 601 C CA . LEU A 1 81 ? -10.423 7.552 5.455 1.00 86.06 81 LEU A CA 1
ATOM 602 C C . LEU A 1 81 ? -11.943 7.688 5.646 1.00 86.06 81 LEU A C 1
ATOM 604 O O . LEU A 1 81 ? -12.702 6.800 5.269 1.00 86.06 81 LEU A O 1
ATOM 608 N N . ASP A 1 82 ? -12.389 8.823 6.186 1.00 83.94 82 ASP A N 1
ATO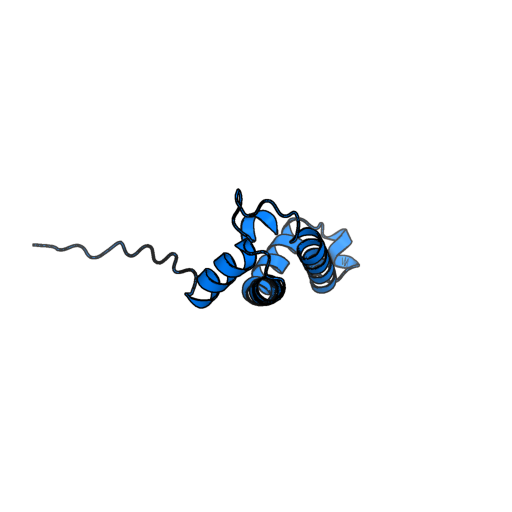M 609 C CA . ASP A 1 82 ? -13.802 9.207 6.241 1.00 83.94 82 ASP A CA 1
ATOM 610 C C . ASP A 1 82 ? -14.307 9.760 4.894 1.00 83.94 82 ASP A C 1
ATOM 612 O O . ASP A 1 82 ? -15.513 9.873 4.679 1.00 83.94 82 ASP A O 1
ATOM 616 N N . GLN A 1 83 ? -13.389 10.151 4.000 1.00 84.00 83 GLN A N 1
ATOM 617 C CA . GLN A 1 83 ? -13.691 10.791 2.713 1.00 84.00 83 GLN A CA 1
ATOM 618 C C . GLN A 1 83 ? -13.382 9.891 1.513 1.00 84.00 83 GLN A C 1
ATOM 620 O O . GLN A 1 83 ? -13.980 10.075 0.454 1.00 84.00 83 GLN A O 1
ATOM 625 N N . TYR A 1 84 ? -12.459 8.939 1.669 1.00 83.44 84 TYR A N 1
ATOM 626 C CA . TYR A 1 84 ? -11.957 8.098 0.585 1.00 83.44 84 TYR A CA 1
ATOM 627 C C . TYR A 1 84 ? -11.877 6.636 1.012 1.00 83.44 84 TYR A C 1
ATOM 629 O O . TYR A 1 84 ? -11.534 6.330 2.155 1.00 83.44 84 TYR A O 1
ATOM 637 N N . GLU A 1 85 ? -12.125 5.730 0.066 1.00 85.56 85 GLU A N 1
ATOM 638 C CA . GLU A 1 85 ? -11.835 4.310 0.272 1.00 85.56 85 GLU A CA 1
ATOM 639 C C . GLU A 1 85 ? -10.314 4.059 0.280 1.00 85.56 85 GLU A C 1
ATOM 641 O O . GLU A 1 85 ? -9.587 4.749 -0.441 1.00 85.56 85 GLU A O 1
ATOM 646 N N . PRO A 1 86 ? -9.802 3.054 1.020 1.00 85.12 86 PRO A N 1
ATOM 647 C CA . PRO A 1 86 ? -8.362 2.800 1.140 1.00 85.12 86 PRO A CA 1
ATOM 648 C C . PRO A 1 86 ? -7.617 2.716 -0.199 1.00 85.12 86 PRO A C 1
ATOM 650 O O . PRO A 1 86 ? -6.539 3.286 -0.340 1.00 85.12 86 PRO A O 1
ATOM 653 N N . MET A 1 87 ? -8.215 2.084 -1.219 1.00 84.38 87 MET A N 1
ATOM 654 C CA . MET A 1 87 ? -7.633 2.037 -2.570 1.00 84.38 87 MET A CA 1
ATOM 655 C C . MET A 1 87 ? -7.514 3.419 -3.217 1.00 84.38 87 MET A C 1
ATOM 657 O O . MET A 1 87 ? -6.557 3.673 -3.935 1.00 84.38 87 MET A O 1
ATOM 661 N N . GLN A 1 88 ? -8.499 4.295 -3.005 1.00 85.62 88 GLN A N 1
ATOM 662 C CA . GLN A 1 88 ? -8.491 5.641 -3.579 1.00 85.62 88 GLN A CA 1
ATOM 663 C C . GLN A 1 88 ? -7.460 6.543 -2.916 1.00 85.62 88 GLN A C 1
ATOM 665 O O . GLN A 1 88 ? -6.998 7.483 -3.545 1.00 85.62 88 GLN A O 1
ATOM 670 N N . TRP A 1 89 ? -7.130 6.265 -1.659 1.00 87.38 89 TRP A N 1
ATOM 671 C CA . TRP A 1 89 ? -6.101 6.979 -0.920 1.00 87.38 89 TRP A CA 1
ATOM 672 C C . TRP A 1 89 ? -4.679 6.488 -1.246 1.00 87.38 89 TRP A C 1
ATOM 674 O O . TRP A 1 89 ? -3.741 7.278 -1.193 1.00 87.38 89 TRP A O 1
ATOM 684 N N . LEU A 1 90 ? -4.517 5.203 -1.579 1.00 84.81 90 LEU A N 1
ATOM 685 C CA . LEU A 1 90 ? -3.221 4.590 -1.903 1.00 84.81 90 LEU A CA 1
ATOM 686 C C . LEU A 1 90 ? -2.687 4.917 -3.309 1.00 84.81 90 LEU A C 1
ATOM 688 O O . LEU A 1 90 ? -1.495 4.721 -3.549 1.00 84.81 90 LEU A O 1
ATOM 692 N N . GLN A 1 91 ? -3.552 5.350 -4.229 1.00 76.81 91 GLN A N 1
ATOM 693 C CA . GLN A 1 91 ? -3.207 5.708 -5.612 1.00 76.81 91 GLN A CA 1
ATOM 694 C C . GLN A 1 91 ? -3.083 7.227 -5.778 1.00 76.81 91 GLN A C 1
ATOM 696 O O . GLN A 1 91 ? -2.192 7.663 -6.538 1.00 76.81 91 GLN A O 1
#

Foldseek 3Di:
DDPDDDDPPCPPPDVLLVVLQVVLLVLNLVSLVVNCVVCVVVLLVVLVVVDDPVVVVPDPSVVVSVVLSVVCNVCSVVDPSVVDGPVRSSD